Protein AF-A0A5R9CL37-F1 (afdb_monomer)

Organism: NCBI:txid390842

Nearest PDB structures (foldseek):
  1osd-assembly2_B  TM=7.843E-01  e=6.881E-03  Cupriavidus metallidurans
  1s6u-assembly1_A  TM=7.119E-01  e=1.929E-03  Homo sapiens
  1jk9-assembly1_B  TM=7.298E-01  e=2.186E-02  Saccharomyces cerevisiae
  2efo-assembly1_A  TM=6.723E-01  e=2.600E-02  Sulfurisphaera tokodaii str. 7
  2pmh-assembly1_A  TM=6.605E-01  e=4.635E-02  Sulfurisphaera tokodaii str. 7

Sequence (83 aa):
MAKKLVLRQTLILGGICCENAVKTIFFELHSIDGVEETHFDLASHSVLIYMQIKALSVIESKYQADNGCKLIPETTFKRGYNE

InterPro domains:
  IPR036163 Heavy metal-associated domain superfamily [SSF55008] (7-61)

Radius of gyration: 12.76 Å; Cα contacts (8 Å, |Δi|>4): 141; chains: 1; bounding box: 40×22×27 Å

Solvent-accessible surface area (backbone atoms only — not comparable to full-atom values): 4806 Å² total; per-residue (Å²): 134,86,79,63,64,32,42,34,42,37,28,34,50,40,64,86,71,47,74,68,51,52,53,50,53,51,53,56,51,69,68,39,73,46,48,77,46,75,46,79,38,77,89,78,31,29,34,41,37,35,23,28,75,78,26,49,63,55,51,54,66,59,40,72,52,88,72,70,49,38,43,48,77,48,88,53,84,46,84,45,73,79,127

Foldseek 3Di:
DDWQWKWKKKWAFPAPCDPVNVVVVVVVQVPQPFWDDWDQDPVRRMIITIGHPRRVVVCVVVQVDDDRTHTHIPDDTDGDTDD

Structure (mmCIF, N/CA/C/O backbone):
data_AF-A0A5R9CL37-F1
#
_entry.id   AF-A0A5R9CL37-F1
#
loop_
_atom_site.group_PDB
_atom_site.id
_atom_site.type_symbol
_atom_site.label_atom_id
_atom_site.label_alt_id
_atom_site.label_comp_id
_atom_site.label_asym_id
_atom_site.label_entity_id
_atom_site.label_seq_id
_atom_site.pdbx_PDB_ins_code
_atom_site.Cartn_x
_atom_site.Cartn_y
_atom_site.Cartn_z
_atom_site.occupancy
_atom_site.B_iso_or_equiv
_atom_site.auth_seq_id
_atom_site.auth_comp_id
_atom_site.auth_asym_id
_atom_site.auth_atom_id
_atom_site.pdbx_PDB_model_num
ATOM 1 N N . MET A 1 1 ? -26.513 3.201 13.215 1.00 38.28 1 MET A N 1
ATOM 2 C CA . MET A 1 1 ? -25.591 2.833 12.119 1.00 38.28 1 MET A CA 1
ATOM 3 C C . MET A 1 1 ? -24.197 3.302 12.507 1.00 38.28 1 MET A C 1
ATOM 5 O O . MET A 1 1 ? -24.048 4.471 12.844 1.00 38.28 1 MET A O 1
ATOM 9 N N . ALA A 1 2 ? -23.216 2.401 12.586 1.00 54.06 2 ALA A N 1
ATOM 10 C CA . ALA A 1 2 ? -21.849 2.770 12.951 1.00 54.06 2 ALA A CA 1
ATOM 11 C C . ALA A 1 2 ? -21.165 3.427 11.744 1.00 54.06 2 ALA A C 1
ATOM 13 O O . ALA A 1 2 ? -21.100 2.828 10.675 1.00 54.06 2 ALA A O 1
ATOM 14 N N . LYS A 1 3 ? -20.680 4.661 11.906 1.00 55.41 3 LYS A N 1
ATOM 15 C CA . LYS A 1 3 ? -19.903 5.347 10.868 1.00 55.41 3 LYS A CA 1
ATOM 16 C C . LYS A 1 3 ? -18.548 4.652 10.742 1.00 55.41 3 LYS A C 1
ATOM 18 O O . LYS A 1 3 ? -17.784 4.630 11.707 1.00 55.41 3 LYS A O 1
ATOM 23 N N . LYS A 1 4 ? -18.260 4.071 9.576 1.00 62.41 4 LYS A N 1
ATOM 24 C CA . LYS A 1 4 ? -16.963 3.445 9.298 1.00 62.41 4 LYS A CA 1
ATOM 25 C C . LYS A 1 4 ? -15.937 4.552 9.081 1.00 62.41 4 LYS A C 1
ATOM 27 O O . LYS A 1 4 ? -16.082 5.366 8.176 1.00 62.41 4 LYS A O 1
ATOM 32 N N . LEU A 1 5 ? -14.934 4.611 9.951 1.00 67.00 5 LEU A N 1
ATOM 33 C CA . LEU A 1 5 ? -13.863 5.588 9.831 1.00 67.00 5 LEU A CA 1
ATOM 34 C C . LEU A 1 5 ? -12.877 5.126 8.758 1.00 67.00 5 LEU A C 1
ATOM 36 O O . LEU A 1 5 ? -12.224 4.097 8.938 1.00 67.00 5 LEU A O 1
ATOM 40 N N . VAL A 1 6 ? -12.760 5.896 7.678 1.00 75.88 6 VAL A N 1
ATOM 41 C CA . VAL A 1 6 ? -11.784 5.639 6.616 1.00 75.88 6 VAL A CA 1
ATOM 42 C C . VAL A 1 6 ? -10.698 6.710 6.666 1.00 75.88 6 VAL A C 1
ATOM 44 O O . VAL A 1 6 ? -10.973 7.913 6.715 1.00 75.88 6 VAL A O 1
ATOM 47 N N . LEU A 1 7 ? -9.457 6.244 6.708 1.00 81.31 7 LEU A N 1
ATOM 48 C CA . LEU A 1 7 ? -8.235 7.016 6.594 1.00 81.31 7 LEU A CA 1
ATOM 49 C C . LEU A 1 7 ? -7.814 7.090 5.135 1.00 81.31 7 LEU A C 1
ATOM 51 O O . LEU A 1 7 ? -7.930 6.113 4.398 1.00 81.31 7 LEU A O 1
ATOM 55 N N . ARG A 1 8 ? -7.274 8.245 4.760 1.00 83.31 8 ARG A N 1
ATOM 56 C CA . ARG A 1 8 ? -6.654 8.492 3.463 1.00 83.31 8 ARG A CA 1
ATOM 57 C C . ARG A 1 8 ? -5.159 8.708 3.676 1.00 83.31 8 ARG A C 1
ATOM 59 O O . ARG A 1 8 ? -4.797 9.568 4.476 1.00 83.31 8 ARG A O 1
ATOM 66 N N . GLN A 1 9 ? -4.319 7.965 2.963 1.00 81.88 9 GLN A N 1
ATOM 67 C CA . GLN A 1 9 ? -2.860 8.096 3.008 1.00 81.88 9 GLN A CA 1
ATOM 68 C C . GLN A 1 9 ? -2.302 8.114 1.589 1.00 81.88 9 GLN A C 1
ATOM 70 O O . GLN A 1 9 ? -2.632 7.241 0.791 1.00 81.88 9 GLN A O 1
ATOM 75 N N . THR A 1 10 ? -1.444 9.085 1.285 1.00 81.69 10 THR A N 1
ATOM 76 C CA . THR A 1 10 ? -0.666 9.085 0.044 1.00 81.69 10 THR A CA 1
ATOM 77 C C . THR A 1 10 ? 0.705 8.484 0.333 1.00 81.69 10 THR A C 1
ATOM 79 O O . THR A 1 10 ? 1.330 8.826 1.338 1.00 81.69 10 THR A O 1
ATOM 82 N N . LEU A 1 11 ? 1.175 7.596 -0.532 1.00 78.38 11 LEU A N 1
ATOM 83 C CA . LEU A 1 11 ? 2.527 7.061 -0.520 1.00 78.38 11 LEU A CA 1
ATOM 84 C C . LEU A 1 11 ? 3.219 7.429 -1.840 1.00 78.38 11 LEU A C 1
ATOM 86 O O . LEU A 1 11 ? 2.664 7.190 -2.908 1.00 78.38 11 LEU A O 1
ATOM 90 N N . ILE A 1 12 ? 4.420 7.998 -1.795 1.00 78.31 12 ILE A N 1
ATOM 91 C CA . ILE A 1 12 ? 5.202 8.319 -3.003 1.00 78.31 12 ILE A CA 1
ATOM 92 C C . ILE A 1 12 ? 5.999 7.098 -3.434 1.00 78.31 12 ILE A C 1
ATOM 94 O O . ILE A 1 12 ? 6.802 6.648 -2.633 1.00 78.31 12 ILE A O 1
ATOM 98 N N . LEU A 1 13 ? 5.837 6.632 -4.673 1.00 75.12 13 LEU A N 1
ATOM 99 C CA . LEU A 1 13 ? 6.626 5.590 -5.337 1.00 75.12 13 LEU A CA 1
ATOM 100 C C . LEU A 1 13 ? 7.996 6.153 -5.772 1.00 75.12 13 LEU A C 1
ATOM 102 O O . LEU A 1 13 ? 8.157 6.648 -6.883 1.00 75.12 13 LEU A O 1
ATOM 106 N N . GLY A 1 14 ? 9.005 6.115 -4.908 1.00 64.81 14 GLY A N 1
ATOM 107 C CA . GLY A 1 14 ? 10.357 6.575 -5.249 1.00 64.81 14 GLY A CA 1
ATOM 108 C C . GLY A 1 14 ? 11.183 5.498 -5.957 1.00 64.81 14 GLY A C 1
ATOM 109 O O . GLY A 1 14 ? 11.282 4.405 -5.425 1.00 64.81 14 GLY A O 1
ATOM 110 N N . GLY A 1 15 ? 11.839 5.803 -7.083 1.00 64.44 15 GLY A N 1
ATOM 111 C CA . GLY A 1 15 ? 12.700 4.865 -7.831 1.00 64.44 15 GLY A CA 1
ATOM 112 C C . GLY A 1 15 ? 12.152 4.503 -9.219 1.00 64.44 15 GLY A C 1
ATOM 113 O O . GLY A 1 15 ? 11.180 5.093 -9.681 1.00 64.44 15 GLY A O 1
ATOM 114 N N . ILE A 1 16 ? 12.778 3.539 -9.910 1.00 59.28 16 ILE A N 1
ATOM 115 C CA . ILE A 1 16 ? 12.279 3.019 -11.200 1.00 59.28 16 ILE A CA 1
ATOM 116 C C . ILE A 1 16 ? 11.244 1.925 -10.907 1.00 59.28 16 ILE A C 1
ATOM 118 O O . ILE A 1 16 ? 11.583 0.746 -10.809 1.00 59.28 16 ILE A O 1
ATOM 122 N N . CYS A 1 17 ? 9.975 2.303 -10.755 1.00 66.25 17 CYS A N 1
ATOM 123 C CA . CYS A 1 17 ? 8.893 1.341 -10.543 1.00 66.25 17 CYS A CA 1
ATOM 124 C C . CYS A 1 17 ? 8.372 0.828 -11.896 1.00 66.25 17 CYS A C 1
ATOM 126 O O . CYS A 1 17 ? 7.539 1.452 -12.549 1.00 66.25 17 CYS A O 1
ATOM 128 N N . CYS A 1 18 ? 8.893 -0.318 -12.344 1.00 74.25 18 CYS A N 1
ATOM 129 C CA . CYS A 1 18 ? 8.401 -1.008 -13.537 1.00 74.25 18 CYS A CA 1
ATOM 130 C C . CYS A 1 18 ? 6.980 -1.570 -13.323 1.00 74.25 18 CYS A C 1
ATOM 132 O O . CYS A 1 18 ? 6.527 -1.716 -12.187 1.00 74.25 18 CYS A O 1
ATOM 134 N N . GLU A 1 19 ? 6.282 -1.946 -14.402 1.00 76.50 19 GLU A N 1
ATOM 135 C CA . GLU A 1 19 ? 4.909 -2.490 -14.329 1.00 76.50 19 GLU A CA 1
ATOM 136 C C . GLU A 1 19 ? 4.782 -3.642 -13.313 1.00 76.50 19 GLU A C 1
ATOM 138 O O . GLU A 1 19 ? 3.804 -3.738 -12.571 1.00 76.50 19 GLU A O 1
ATOM 143 N N . ASN A 1 20 ? 5.807 -4.494 -13.232 1.00 80.06 20 ASN A N 1
ATOM 144 C CA . ASN A 1 20 ? 5.824 -5.619 -12.306 1.00 80.06 20 ASN A CA 1
ATOM 145 C C . ASN A 1 20 ? 5.950 -5.183 -10.833 1.00 80.06 20 ASN A C 1
ATOM 147 O O . ASN A 1 20 ? 5.336 -5.793 -9.956 1.00 80.06 20 ASN A O 1
ATOM 151 N N . ALA A 1 21 ? 6.698 -4.110 -10.557 1.00 77.62 21 ALA A N 1
ATOM 152 C CA . ALA A 1 21 ? 6.799 -3.531 -9.218 1.00 77.62 21 ALA A CA 1
ATOM 153 C C . ALA A 1 21 ? 5.452 -2.940 -8.779 1.00 77.62 21 ALA A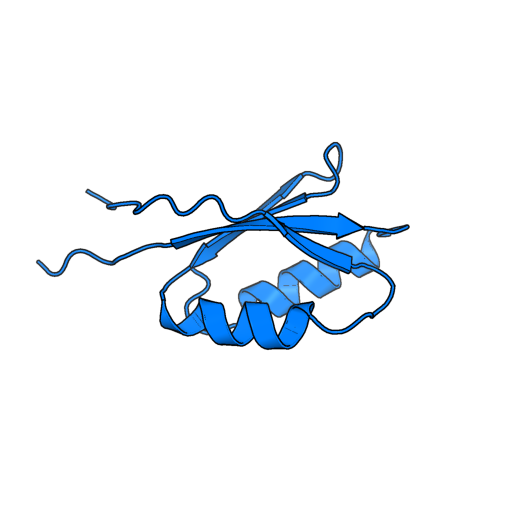 C 1
ATOM 155 O O . ALA A 1 21 ? 4.985 -3.216 -7.677 1.00 77.62 21 ALA A O 1
ATOM 156 N N . VAL A 1 22 ? 4.779 -2.214 -9.677 1.00 79.62 22 VAL A N 1
ATOM 157 C CA . VAL A 1 22 ? 3.448 -1.638 -9.425 1.00 79.62 22 VAL A CA 1
ATOM 158 C C . VAL A 1 22 ? 2.420 -2.732 -9.123 1.00 79.62 22 VAL A C 1
ATOM 160 O O . VAL A 1 22 ? 1.714 -2.645 -8.120 1.00 79.62 22 VAL A O 1
ATOM 163 N N . LYS A 1 23 ? 2.370 -3.797 -9.938 1.00 83.81 23 LYS A N 1
ATOM 164 C CA . LYS A 1 23 ? 1.482 -4.951 -9.703 1.00 83.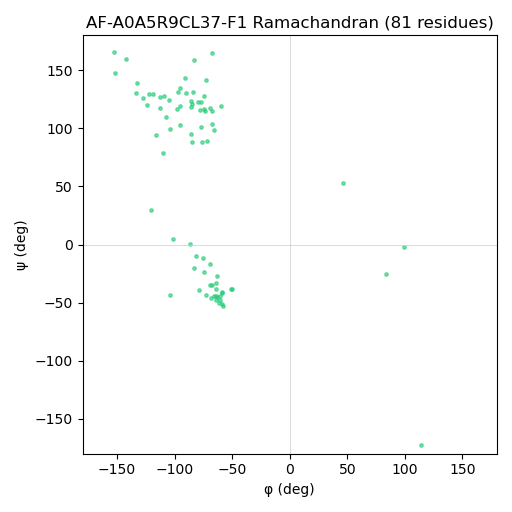81 23 LYS A CA 1
ATOM 165 C C . LYS A 1 23 ? 1.753 -5.623 -8.359 1.00 83.81 23 LYS A C 1
ATOM 167 O O . LYS A 1 23 ? 0.811 -5.968 -7.654 1.00 83.81 23 LYS A O 1
ATOM 172 N N . THR A 1 24 ? 3.024 -5.788 -7.998 1.00 84.19 24 THR A N 1
ATOM 173 C CA . THR A 1 24 ? 3.406 -6.385 -6.712 1.00 84.19 24 THR A CA 1
ATOM 174 C C . THR A 1 24 ? 2.886 -5.538 -5.552 1.00 84.19 24 THR A C 1
ATOM 176 O O . THR A 1 24 ? 2.163 -6.056 -4.706 1.00 84.19 24 THR A O 1
ATOM 179 N N . ILE A 1 25 ? 3.140 -4.225 -5.574 1.00 83.44 25 ILE A N 1
ATOM 180 C CA . ILE A 1 25 ? 2.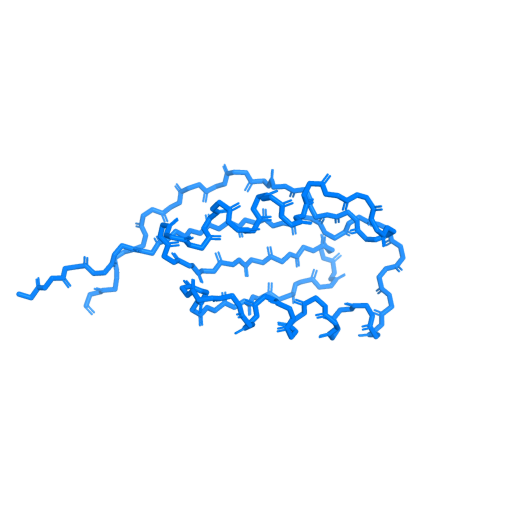657 -3.290 -4.546 1.00 83.44 25 ILE A CA 1
ATOM 181 C C . ILE A 1 25 ? 1.124 -3.308 -4.464 1.00 83.44 25 ILE A C 1
ATOM 183 O O . ILE A 1 25 ? 0.572 -3.325 -3.367 1.00 83.44 25 ILE A O 1
ATOM 187 N N . PHE A 1 26 ? 0.426 -3.358 -5.603 1.00 86.69 26 PHE A N 1
ATOM 188 C CA . PHE A 1 26 ? -1.035 -3.464 -5.645 1.00 86.69 26 PHE A CA 1
ATOM 189 C C . PHE A 1 26 ? -1.546 -4.706 -4.903 1.00 86.69 26 PHE A C 1
ATOM 191 O O . PHE A 1 26 ? -2.381 -4.585 -4.005 1.00 86.69 26 PHE A O 1
ATOM 198 N N . PHE A 1 27 ? -1.025 -5.893 -5.231 1.00 88.00 27 PHE A N 1
ATOM 199 C CA . PHE A 1 27 ? -1.441 -7.130 -4.564 1.00 88.00 27 PHE A CA 1
ATOM 200 C C . PHE A 1 27 ? -1.087 -7.133 -3.078 1.00 88.00 27 PHE A C 1
ATOM 202 O O . PHE A 1 27 ? -1.879 -7.592 -2.257 1.00 88.00 27 PHE A O 1
ATOM 209 N N . GLU A 1 28 ? 0.076 -6.595 -2.719 1.00 87.69 28 GLU A N 1
ATOM 210 C CA . GLU A 1 28 ? 0.487 -6.493 -1.325 1.00 87.69 28 GLU A CA 1
ATOM 211 C C . GLU A 1 28 ? -0.436 -5.588 -0.511 1.00 87.69 28 GLU A C 1
ATOM 213 O O . GLU A 1 28 ? -0.830 -5.982 0.584 1.00 87.69 28 GLU A O 1
ATOM 218 N N . LEU A 1 29 ? -0.810 -4.417 -1.038 1.00 87.88 29 LEU A N 1
ATOM 219 C CA . LEU A 1 29 ? -1.734 -3.499 -0.372 1.00 87.88 29 LEU A CA 1
ATOM 220 C C . LEU A 1 29 ? -3.127 -4.114 -0.221 1.00 87.88 29 LEU A C 1
ATOM 222 O O . LEU A 1 29 ? -3.702 -4.058 0.862 1.00 87.88 29 LEU A O 1
ATOM 226 N N . HIS A 1 30 ? -3.645 -4.757 -1.269 1.00 90.06 30 HIS A N 1
ATOM 227 C CA . HIS A 1 30 ? -4.952 -5.421 -1.227 1.00 90.06 30 HIS A CA 1
ATOM 228 C C . HIS A 1 30 ? -4.980 -6.677 -0.343 1.00 90.06 30 HIS A C 1
ATOM 230 O O . HIS A 1 30 ? -6.057 -7.125 0.046 1.00 90.06 30 HIS A O 1
ATOM 236 N N . SER A 1 31 ? -3.819 -7.233 0.012 1.00 91.88 31 SER A N 1
ATOM 237 C CA . SER A 1 31 ? -3.716 -8.328 0.979 1.00 91.88 31 SER A CA 1
ATOM 238 C C . SER A 1 31 ? -3.765 -7.855 2.440 1.00 91.88 31 SER A C 1
ATOM 240 O O . SER A 1 31 ? -3.830 -8.698 3.339 1.00 91.88 31 SER A O 1
ATOM 242 N N . ILE A 1 32 ? -3.697 -6.546 2.711 1.00 90.31 32 ILE A N 1
ATOM 243 C CA . ILE A 1 32 ? -3.711 -6.000 4.073 1.00 90.31 32 ILE A CA 1
ATOM 244 C C . ILE A 1 32 ? -5.157 -5.846 4.551 1.00 90.31 32 ILE A C 1
ATOM 246 O O . ILE A 1 32 ? -5.950 -5.095 3.982 1.00 90.31 32 ILE A O 1
ATOM 250 N N . ASP A 1 33 ? -5.489 -6.520 5.653 1.00 91.00 33 ASP A N 1
ATOM 251 C CA . ASP A 1 33 ? -6.808 -6.420 6.276 1.00 91.00 33 ASP A CA 1
ATOM 252 C C . ASP A 1 33 ? -7.119 -4.976 6.707 1.00 91.00 33 ASP A C 1
ATOM 254 O O . ASP A 1 33 ? -6.448 -4.384 7.555 1.00 91.00 33 ASP A O 1
ATOM 258 N N . GLY A 1 34 ? -8.187 -4.416 6.139 1.00 89.25 34 GLY A N 1
ATOM 259 C CA . GLY A 1 34 ? -8.611 -3.039 6.371 1.00 89.25 34 GLY A CA 1
ATOM 260 C C . GLY A 1 34 ? -8.189 -2.046 5.294 1.00 89.25 34 GLY A C 1
ATOM 261 O O . GLY A 1 34 ? -8.592 -0.893 5.411 1.00 89.25 34 GLY A O 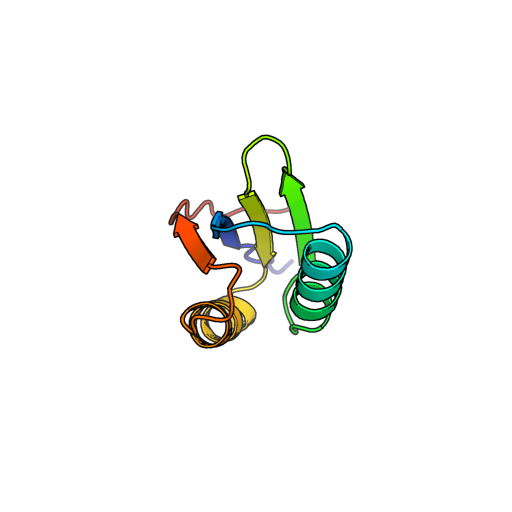1
ATOM 262 N N 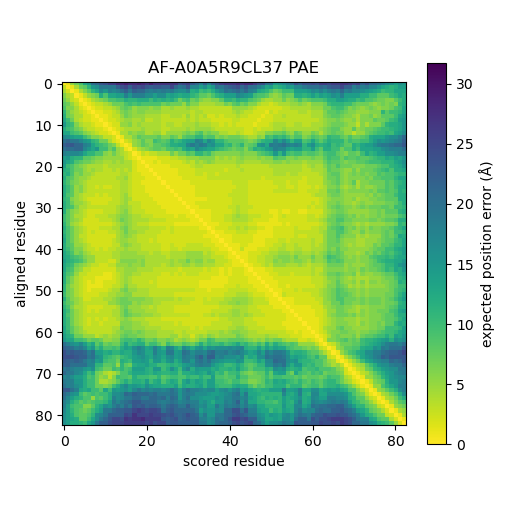. VAL A 1 35 ? -7.442 -2.443 4.260 1.00 90.31 35 VAL A N 1
ATOM 263 C CA . VAL A 1 35 ? -7.350 -1.655 3.020 1.00 90.31 35 VAL A CA 1
ATOM 264 C C . VAL A 1 35 ? -8.646 -1.829 2.236 1.00 90.31 35 VAL A C 1
ATOM 266 O O . VAL A 1 35 ? -9.104 -2.946 2.014 1.00 90.31 35 VAL A O 1
ATOM 269 N N . GLU A 1 36 ? -9.260 -0.715 1.854 1.00 89.69 36 GLU A N 1
ATOM 270 C CA . GLU A 1 36 ? -10.544 -0.698 1.148 1.00 89.69 36 GLU A CA 1
ATOM 271 C C . GLU A 1 36 ? -10.337 -0.399 -0.337 1.00 89.69 36 GLU A C 1
ATOM 273 O O . GLU A 1 36 ? -10.931 -1.052 -1.189 1.00 89.69 36 GLU A O 1
ATOM 278 N N . GLU A 1 37 ? -9.477 0.573 -0.650 1.00 89.25 37 GLU A N 1
ATOM 279 C CA . GLU A 1 37 ? -9.253 1.030 -2.019 1.00 89.25 37 GLU A CA 1
ATOM 280 C C . GLU A 1 37 ? -7.836 1.583 -2.191 1.00 89.25 37 GLU A C 1
ATOM 282 O O . GLU A 1 37 ? -7.268 2.180 -1.270 1.00 89.25 37 GLU A O 1
ATOM 287 N N . THR A 1 38 ? -7.273 1.405 -3.387 1.00 89.25 38 THR A N 1
ATOM 288 C CA . THR A 1 38 ? -5.991 1.993 -3.780 1.00 89.25 38 THR A CA 1
ATOM 289 C C . THR A 1 38 ? -6.091 2.635 -5.164 1.00 89.25 38 THR A C 1
ATOM 291 O O . THR A 1 38 ? -6.707 2.074 -6.067 1.00 89.25 38 THR A O 1
ATOM 294 N N . HIS A 1 39 ? -5.474 3.805 -5.343 1.00 89.06 39 HIS A N 1
ATOM 295 C CA . HIS A 1 39 ? -5.355 4.484 -6.637 1.00 89.06 39 HIS A CA 1
ATOM 296 C C . HIS A 1 39 ? -3.892 4.750 -6.943 1.00 89.06 39 HIS A C 1
ATOM 298 O O . HIS A 1 39 ? -3.221 5.459 -6.197 1.00 89.06 39 HIS A O 1
ATOM 304 N N . PHE A 1 40 ? -3.407 4.193 -8.046 1.00 85.81 40 PHE A N 1
ATOM 305 C CA . PHE A 1 40 ? -2.034 4.371 -8.501 1.00 85.81 40 PHE A CA 1
ATOM 306 C C . PHE A 1 40 ? -1.983 5.500 -9.530 1.00 85.81 40 PHE A C 1
ATOM 308 O O . PHE A 1 40 ? -2.582 5.396 -10.599 1.00 85.81 40 PHE A O 1
ATOM 315 N N . ASP A 1 41 ? -1.235 6.553 -9.222 1.00 85.44 41 ASP A N 1
ATOM 316 C CA . ASP A 1 41 ? -0.876 7.605 -10.163 1.00 85.44 41 ASP A CA 1
ATOM 317 C C . ASP A 1 41 ? 0.585 7.418 -10.582 1.00 85.44 41 ASP A C 1
ATOM 319 O O . ASP A 1 41 ? 1.521 7.791 -9.873 1.00 85.44 41 ASP A O 1
ATOM 323 N N . LEU A 1 42 ? 0.775 6.815 -11.755 1.00 79.56 42 LEU A N 1
ATOM 324 C CA . LEU A 1 42 ? 2.102 6.576 -12.321 1.00 79.56 42 LEU A CA 1
ATOM 325 C C . LEU A 1 42 ? 2.750 7.852 -12.871 1.00 79.56 42 LEU A C 1
ATOM 327 O O . LEU A 1 42 ? 3.973 7.909 -12.948 1.00 79.56 42 LEU A O 1
ATOM 331 N N . ALA A 1 43 ? 1.967 8.874 -13.231 1.00 82.75 43 ALA A N 1
ATOM 332 C CA . ALA A 1 43 ? 2.509 10.148 -13.699 1.00 82.75 43 ALA A CA 1
ATOM 333 C C . ALA A 1 43 ? 3.128 10.928 -12.529 1.00 82.75 43 ALA A C 1
ATOM 335 O O . ALA A 1 43 ? 4.246 11.434 -12.629 1.00 82.75 43 ALA A O 1
ATOM 336 N N . SER A 1 44 ? 2.425 10.952 -11.396 1.00 79.00 44 SER A N 1
ATOM 337 C CA . SER A 1 44 ? 2.876 11.591 -10.156 1.00 79.00 44 SER A CA 1
ATOM 338 C C . SER A 1 44 ? 3.741 10.678 -9.282 1.00 79.00 44 SER A C 1
ATOM 340 O O . SER A 1 44 ? 4.159 11.095 -8.205 1.00 79.00 44 SER A O 1
ATOM 342 N N . HIS A 1 45 ? 3.996 9.440 -9.719 1.00 81.38 45 HIS A N 1
ATOM 343 C CA . HIS A 1 45 ? 4.685 8.405 -8.946 1.00 81.38 45 HIS A CA 1
ATOM 344 C C . HIS A 1 45 ? 4.147 8.303 -7.513 1.00 81.38 45 HIS A C 1
ATOM 346 O O . HIS A 1 45 ? 4.891 8.393 -6.539 1.00 81.38 45 HIS A O 1
ATOM 352 N N . SER A 1 46 ? 2.834 8.153 -7.362 1.00 82.06 46 SER A N 1
ATOM 353 C CA . SER A 1 46 ? 2.203 8.077 -6.047 1.00 82.06 46 SER A CA 1
ATOM 354 C C . SER A 1 46 ? 1.061 7.072 -6.011 1.00 82.06 46 SER A C 1
ATOM 356 O O . SER A 1 46 ? 0.505 6.669 -7.029 1.00 82.06 46 SER A O 1
ATOM 358 N N . VAL A 1 47 ? 0.732 6.649 -4.802 1.00 85.62 47 VAL A N 1
ATOM 359 C CA . VAL A 1 47 ? -0.358 5.742 -4.483 1.00 85.62 47 VAL A CA 1
ATOM 360 C C . VAL A 1 47 ? -1.213 6.386 -3.419 1.00 85.62 47 VAL A C 1
ATOM 362 O O . VAL A 1 47 ? -0.722 6.761 -2.357 1.00 85.62 47 VAL A O 1
ATOM 365 N N . LEU A 1 48 ? -2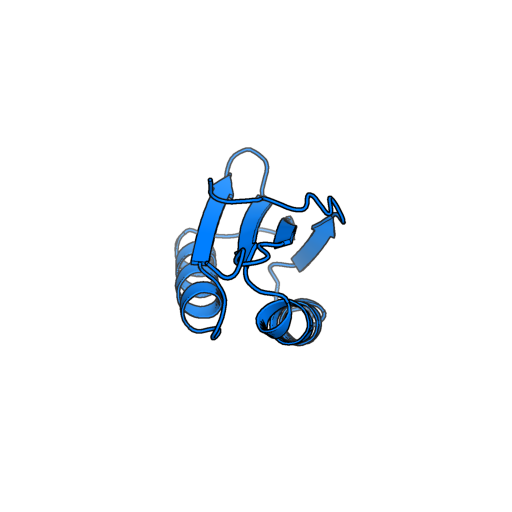.505 6.487 -3.689 1.00 87.31 48 LEU A N 1
ATOM 366 C CA . LEU A 1 48 ? -3.492 6.880 -2.707 1.00 87.31 48 LEU A CA 1
ATOM 367 C C . LEU A 1 48 ? -4.153 5.640 -2.115 1.00 87.31 48 LEU A C 1
ATOM 369 O O . LEU A 1 48 ? -4.607 4.778 -2.858 1.00 87.31 48 LEU A O 1
ATOM 373 N N . ILE A 1 49 ? -4.244 5.569 -0.792 1.00 87.50 49 ILE A N 1
ATOM 374 C CA . ILE A 1 49 ? -4.816 4.433 -0.067 1.00 87.50 49 ILE A CA 1
ATOM 375 C C . ILE A 1 49 ? -5.970 4.921 0.796 1.00 87.50 49 ILE A C 1
ATOM 377 O O . ILE A 1 49 ? -5.806 5.848 1.595 1.00 87.50 49 ILE A O 1
ATOM 381 N N . TYR A 1 50 ? -7.111 4.250 0.670 1.00 87.38 50 TYR A N 1
ATOM 382 C CA . TYR A 1 50 ? -8.239 4.344 1.585 1.00 87.38 50 TYR A CA 1
ATOM 383 C C . TYR A 1 50 ? -8.276 3.095 2.457 1.00 87.38 50 TYR A C 1
ATOM 385 O O . TYR A 1 50 ? -8.302 1.970 1.958 1.00 87.38 50 TYR A O 1
ATOM 393 N N . MET A 1 51 ? -8.257 3.284 3.772 1.00 88.00 51 MET A N 1
ATOM 394 C CA . MET A 1 51 ? -8.105 2.177 4.713 1.00 88.00 51 MET A CA 1
ATOM 395 C C . MET A 1 51 ? -8.749 2.445 6.071 1.00 88.00 51 MET A C 1
ATOM 397 O O . MET A 1 51 ? -9.050 3.574 6.435 1.00 88.00 51 MET A O 1
ATOM 401 N N . GLN A 1 52 ? -8.919 1.404 6.868 1.00 87.69 52 GLN A N 1
ATOM 402 C CA . GLN A 1 52 ? -9.313 1.480 8.270 1.00 87.69 52 GLN A CA 1
ATOM 403 C C . GLN A 1 52 ? -8.087 1.742 9.159 1.00 87.69 52 GLN A C 1
ATOM 405 O O . GLN A 1 52 ? -6.963 1.404 8.793 1.00 87.69 52 GLN A O 1
ATOM 410 N N . ILE A 1 53 ? -8.300 2.261 10.377 1.00 84.19 53 ILE A N 1
ATOM 411 C CA . ILE A 1 53 ? -7.217 2.531 11.350 1.00 84.19 53 ILE A CA 1
ATOM 412 C C . ILE A 1 53 ? -6.289 1.323 11.559 1.00 84.19 53 ILE A C 1
ATOM 414 O O . ILE A 1 53 ? -5.082 1.499 11.678 1.00 84.19 53 ILE A O 1
ATOM 418 N N . LYS A 1 54 ? -6.833 0.100 11.578 1.00 84.81 54 LYS A N 1
ATOM 419 C CA . LYS A 1 54 ? -6.059 -1.131 11.809 1.00 84.81 54 LYS A CA 1
ATOM 420 C C . LYS A 1 54 ? -4.996 -1.418 10.739 1.00 84.81 54 LYS A C 1
ATOM 422 O O . LYS A 1 54 ? -4.001 -2.059 11.049 1.00 84.81 54 LYS A O 1
ATOM 427 N N . ALA A 1 55 ? -5.196 -0.943 9.508 1.00 87.88 55 ALA A N 1
ATOM 428 C CA . ALA A 1 55 ? -4.271 -1.168 8.399 1.00 87.88 55 ALA A CA 1
ATOM 429 C C . ALA A 1 55 ? -3.102 -0.171 8.398 1.00 87.88 55 ALA A C 1
ATOM 431 O O . ALA A 1 55 ? -2.060 -0.456 7.809 1.00 87.88 55 ALA A O 1
ATOM 432 N N . LEU A 1 56 ? -3.252 0.972 9.080 1.00 84.12 56 LEU A N 1
ATOM 433 C CA . LEU A 1 56 ? -2.253 2.040 9.095 1.00 84.12 56 LEU A CA 1
ATOM 434 C C . LEU A 1 56 ? -0.904 1.542 9.620 1.00 84.12 56 LEU A C 1
ATOM 436 O O . LEU A 1 56 ? 0.101 1.689 8.934 1.00 84.12 56 LEU A O 1
ATOM 440 N N . SER A 1 57 ? -0.888 0.888 10.783 1.00 82.94 57 SER A N 1
ATOM 441 C CA . SER A 1 57 ? 0.356 0.400 11.393 1.00 82.94 57 SER A CA 1
ATOM 442 C C . SER A 1 57 ? 1.047 -0.677 10.554 1.00 82.94 57 SER A C 1
ATOM 444 O O . SER A 1 57 ? 2.274 -0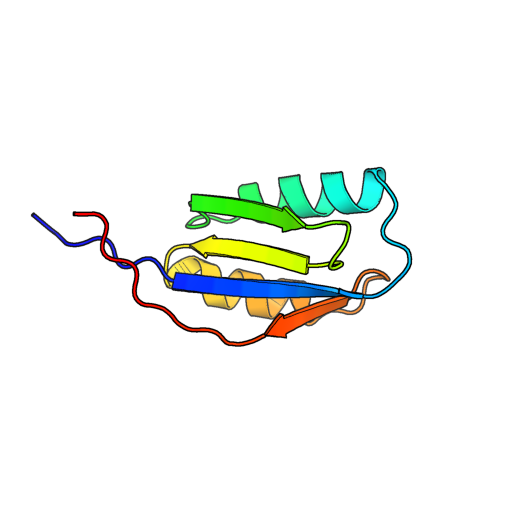.736 10.520 1.00 82.94 57 SER A O 1
ATOM 446 N N . VAL A 1 58 ? 0.277 -1.511 9.845 1.00 86.69 58 VAL A N 1
ATOM 447 C CA . VAL A 1 58 ? 0.814 -2.536 8.936 1.00 86.69 58 VAL A CA 1
ATOM 448 C C . VAL A 1 58 ? 1.482 -1.879 7.730 1.00 86.69 58 VAL A C 1
ATOM 450 O O . VAL A 1 58 ? 2.599 -2.248 7.374 1.00 86.69 58 VAL A O 1
ATOM 453 N N . ILE A 1 59 ? 0.825 -0.883 7.128 1.00 82.44 59 ILE A N 1
ATOM 454 C CA . ILE A 1 59 ? 1.359 -0.125 5.991 1.00 82.44 59 ILE A CA 1
ATOM 455 C C . ILE A 1 59 ? 2.611 0.650 6.411 1.00 82.44 59 ILE A C 1
ATOM 457 O O . ILE A 1 59 ? 3.638 0.544 5.745 1.00 82.44 59 ILE A O 1
ATOM 461 N N . GLU A 1 60 ? 2.573 1.361 7.539 1.00 79.12 60 GLU A N 1
ATOM 462 C CA . GLU A 1 60 ? 3.733 2.090 8.062 1.00 79.12 60 GLU A CA 1
ATOM 463 C C . GLU A 1 60 ? 4.905 1.147 8.362 1.00 79.12 60 GLU A C 1
ATOM 465 O O . GLU A 1 60 ? 6.027 1.420 7.948 1.00 79.12 60 GLU A O 1
ATOM 470 N N . SER A 1 61 ? 4.661 -0.003 9.000 1.00 78.94 61 SER A N 1
ATOM 471 C CA . SER A 1 61 ? 5.722 -0.972 9.299 1.00 78.94 61 SER A CA 1
ATOM 472 C C . SER A 1 61 ? 6.300 -1.638 8.048 1.00 78.94 61 SER A C 1
ATOM 474 O O . SER A 1 61 ? 7.486 -1.964 8.034 1.00 78.94 61 SER A O 1
ATOM 476 N N . LYS A 1 62 ? 5.480 -1.889 7.020 1.00 78.38 62 LYS A N 1
ATOM 477 C CA . LYS A 1 62 ? 5.898 -2.599 5.803 1.00 78.38 62 LYS A CA 1
ATOM 478 C C . LYS A 1 62 ? 6.672 -1.697 4.845 1.00 78.38 62 LYS A C 1
ATOM 480 O O . LYS A 1 62 ? 7.651 -2.135 4.248 1.00 78.38 62 LYS A O 1
ATOM 485 N N . TYR A 1 63 ? 6.250 -0.443 4.721 1.00 72.62 63 TYR A N 1
ATOM 486 C CA . TYR A 1 63 ? 6.765 0.487 3.717 1.00 72.62 63 TYR A CA 1
ATOM 487 C C . TYR A 1 63 ? 7.788 1.496 4.253 1.00 72.62 63 TYR A C 1
ATOM 489 O O . TYR A 1 63 ? 8.300 2.318 3.497 1.00 72.62 63 TYR A O 1
ATOM 497 N N . GLN A 1 64 ? 8.171 1.375 5.528 1.00 62.12 64 GLN A N 1
ATOM 498 C CA . GLN A 1 64 ? 9.398 1.975 6.062 1.00 62.12 64 GLN A CA 1
ATOM 499 C C . GLN A 1 64 ? 10.679 1.215 5.652 1.00 62.12 64 GLN A C 1
ATOM 501 O O . GLN A 1 64 ? 11.775 1.745 5.833 1.00 62.12 64 GLN A O 1
ATOM 506 N N . ALA A 1 65 ? 10.570 0.005 5.084 1.00 50.94 65 ALA A N 1
ATOM 507 C CA . ALA A 1 65 ? 11.712 -0.794 4.634 1.00 50.94 65 ALA A CA 1
ATOM 508 C C . ALA A 1 65 ? 12.086 -0.503 3.163 1.00 50.94 65 ALA A C 1
ATOM 510 O O . ALA A 1 65 ? 11.240 -0.500 2.270 1.00 50.94 65 ALA A O 1
ATOM 511 N N . ASP A 1 66 ? 13.371 -0.243 2.916 1.00 51.16 66 ASP A N 1
ATOM 512 C CA . ASP A 1 66 ? 13.936 0.152 1.619 1.00 51.16 66 ASP A CA 1
ATOM 513 C C . ASP A 1 66 ? 14.071 -1.059 0.672 1.00 51.16 66 ASP A C 1
ATOM 515 O O . ASP A 1 66 ? 14.995 -1.855 0.813 1.00 51.16 66 ASP A O 1
ATOM 519 N N . ASN A 1 67 ? 13.142 -1.208 -0.283 1.00 51.12 67 ASN A N 1
ATOM 520 C CA . ASN A 1 67 ? 13.116 -2.310 -1.263 1.00 51.12 67 ASN A CA 1
ATOM 521 C C . ASN A 1 67 ? 13.194 -1.822 -2.732 1.00 51.12 67 ASN A C 1
ATOM 523 O O . ASN A 1 67 ? 12.647 -2.452 -3.637 1.00 51.12 67 ASN A O 1
ATOM 527 N N . GLY A 1 68 ? 13.843 -0.684 -3.004 1.00 52.66 68 GLY A N 1
ATOM 528 C CA . GLY A 1 68 ? 14.062 -0.179 -4.374 1.00 52.66 68 GLY A CA 1
ATOM 529 C C . GLY A 1 68 ? 12.908 0.628 -4.997 1.00 52.66 68 GLY A C 1
ATOM 530 O O . GLY A 1 68 ? 13.185 1.502 -5.818 1.00 52.66 68 GLY A O 1
ATOM 531 N N . CYS A 1 69 ? 11.657 0.422 -4.559 1.00 53.31 69 CYS A N 1
ATOM 532 C CA . CYS A 1 69 ? 10.588 1.428 -4.629 1.00 53.31 69 CYS A CA 1
ATOM 533 C C . CYS A 1 69 ? 10.319 1.941 -3.206 1.00 53.31 69 CYS A C 1
ATOM 535 O O . CYS A 1 69 ? 9.810 1.195 -2.368 1.0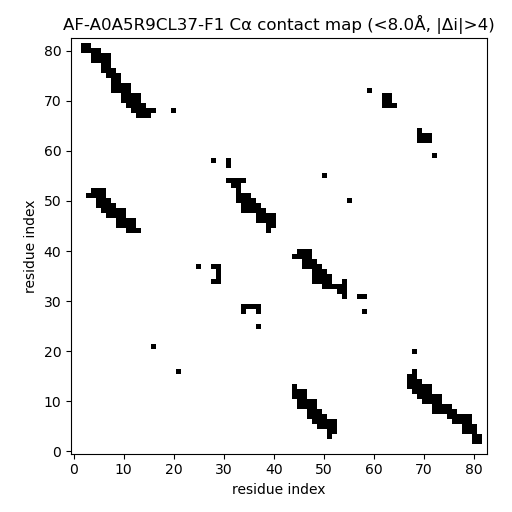0 53.31 69 CYS A O 1
ATOM 537 N N . LYS A 1 70 ? 10.689 3.189 -2.898 1.00 61.50 70 LYS A N 1
ATOM 538 C CA . LYS A 1 70 ? 10.323 3.809 -1.612 1.00 61.50 70 LYS A CA 1
ATOM 539 C C . LYS A 1 70 ? 8.848 4.144 -1.644 1.00 61.50 70 LYS A C 1
ATOM 541 O O . LYS A 1 70 ? 8.373 4.566 -2.683 1.00 61.50 70 LYS A O 1
ATOM 546 N N . LEU A 1 71 ? 8.151 3.968 -0.530 1.00 60.84 71 LEU A N 1
ATOM 547 C CA . LEU A 1 71 ? 6.792 4.456 -0.335 1.00 60.84 71 LEU A CA 1
ATOM 548 C C . LEU A 1 71 ? 6.849 5.479 0.796 1.00 60.84 71 LEU A C 1
ATOM 550 O O . LEU A 1 71 ? 6.862 5.126 1.969 1.00 60.84 71 LEU A O 1
ATOM 554 N N . ILE A 1 72 ? 6.987 6.756 0.433 1.00 64.81 72 ILE A N 1
ATOM 555 C CA . ILE A 1 72 ? 7.126 7.837 1.419 1.00 64.81 72 ILE A CA 1
ATOM 556 C C . ILE A 1 72 ? 5.724 8.281 1.835 1.00 64.81 72 ILE A C 1
ATOM 558 O O . ILE A 1 72 ? 4.978 8.744 0.968 1.00 64.81 72 ILE A O 1
ATOM 562 N N . PRO A 1 73 ? 5.341 8.161 3.116 1.00 63.50 73 PRO A N 1
ATOM 563 C CA . PRO A 1 73 ? 4.046 8.632 3.570 1.00 63.50 73 PRO A CA 1
ATOM 564 C C . PRO A 1 73 ? 3.979 10.160 3.496 1.00 63.50 73 PRO A C 1
ATOM 566 O O . PRO A 1 73 ? 4.680 10.861 4.219 1.00 63.50 73 PRO A O 1
ATOM 569 N N . GLU A 1 74 ? 3.101 10.681 2.640 1.00 61.12 74 GLU A N 1
ATOM 570 C CA . GLU A 1 74 ? 2.671 12.076 2.676 1.00 61.12 74 GLU A CA 1
ATOM 571 C C . GLU A 1 74 ? 1.368 12.148 3.480 1.00 61.12 74 GLU A C 1
ATOM 573 O O . GLU A 1 74 ? 0.292 11.726 3.040 1.00 61.12 74 GLU A O 1
ATOM 578 N N . THR A 1 75 ? 1.475 12.596 4.729 1.00 53.59 75 THR A N 1
ATOM 579 C CA . THR A 1 75 ? 0.385 12.557 5.707 1.00 53.59 75 THR A CA 1
ATOM 580 C C . THR A 1 75 ? -0.700 13.581 5.364 1.00 53.59 75 THR A C 1
ATOM 582 O O . THR A 1 75 ? -0.694 14.708 5.848 1.00 53.59 75 THR A O 1
ATOM 585 N N . THR A 1 76 ? -1.686 13.183 4.557 1.00 53.72 76 THR A N 1
ATOM 586 C CA . THR A 1 76 ? -2.935 13.944 4.389 1.00 53.72 76 THR A CA 1
ATOM 587 C C . THR A 1 76 ? -4.093 13.186 5.026 1.00 53.72 76 THR A C 1
ATOM 589 O O . THR A 1 76 ? -4.895 12.547 4.342 1.00 53.72 76 THR A O 1
ATOM 592 N N . PHE A 1 77 ? -4.204 13.278 6.351 1.00 54.97 77 PHE A N 1
ATOM 593 C CA . PHE A 1 77 ? -5.311 12.687 7.097 1.00 54.97 77 PHE A CA 1
ATOM 594 C C . PHE A 1 77 ? -6.621 13.413 6.758 1.00 54.97 77 PHE A C 1
ATOM 596 O O . PHE A 1 77 ? -6.884 14.517 7.237 1.00 54.97 77 PHE A O 1
ATOM 603 N N . LYS A 1 78 ? -7.474 12.792 5.942 1.00 55.56 78 LYS A N 1
ATOM 604 C CA . LYS A 1 78 ? -8.876 13.201 5.793 1.00 55.56 78 LYS A CA 1
ATOM 605 C C . LYS A 1 78 ? -9.759 12.102 6.366 1.00 55.56 78 LYS A C 1
ATOM 607 O O . LYS A 1 78 ? -9.741 10.982 5.870 1.00 55.56 78 LYS A O 1
A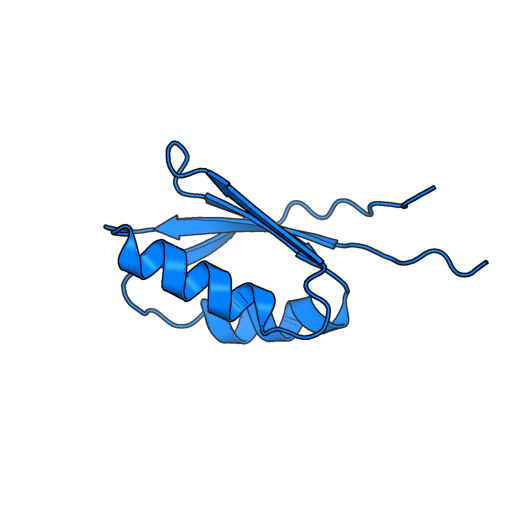TOM 612 N N . ARG A 1 79 ? -10.527 12.431 7.409 1.00 54.56 79 ARG A N 1
ATOM 613 C CA . ARG A 1 79 ? -11.629 11.593 7.902 1.00 54.56 79 ARG A CA 1
ATOM 614 C C . ARG A 1 79 ? -12.704 11.560 6.816 1.00 54.56 79 ARG A C 1
ATOM 616 O O . ARG A 1 79 ? -13.467 12.514 6.690 1.00 54.56 79 ARG A O 1
ATOM 623 N N . GLY A 1 80 ? -12.715 10.499 6.014 1.00 55.34 80 GLY A N 1
ATOM 624 C CA . GLY A 1 80 ? -13.804 10.225 5.085 1.00 55.34 80 GLY A CA 1
ATOM 625 C C . GLY A 1 80 ? -14.962 9.588 5.843 1.00 55.34 80 GLY A C 1
ATOM 626 O O . GLY A 1 80 ? -14.775 8.567 6.507 1.00 55.34 80 GLY A O 1
ATOM 627 N N . TYR A 1 81 ? -16.139 10.206 5.776 1.00 51.19 81 TYR A N 1
ATOM 628 C CA . TYR A 1 81 ? -17.396 9.586 6.177 1.00 51.19 81 TYR A CA 1
ATOM 629 C C . TYR A 1 81 ? -18.051 9.081 4.890 1.00 51.19 81 TYR A C 1
ATOM 631 O O . TYR A 1 81 ? -18.353 9.902 4.031 1.00 51.19 81 TYR A O 1
ATOM 639 N N . ASN A 1 82 ? -18.238 7.768 4.737 1.00 50.53 82 ASN A N 1
ATOM 640 C CA . ASN A 1 82 ? -19.230 7.286 3.774 1.00 50.53 82 ASN A CA 1
ATOM 641 C C . ASN A 1 82 ? -20.602 7.567 4.394 1.00 50.53 82 ASN A C 1
ATOM 643 O O . ASN A 1 82 ? -20.888 7.088 5.498 1.00 50.53 82 ASN A O 1
ATOM 647 N N . GLU A 1 83 ? -21.353 8.448 3.740 1.00 44.75 83 GLU A N 1
ATOM 648 C CA . GLU A 1 83 ? -22.756 8.763 4.022 1.00 44.75 83 GLU A CA 1
ATOM 649 C C . GLU A 1 83 ? -23.686 7.589 3.695 1.00 44.75 83 GLU A C 1
ATOM 651 O O . GLU A 1 83 ? -23.411 6.859 2.716 1.00 44.75 83 GLU A O 1
#

Mean predicted aligned error: 7.67 Å

Secondary structure (DSSP, 8-state):
-PPPEEEEEEEEEES---HHHHHHHHHHHHTSTTEEEEEEETTTTEEEEEE-HHHHHHHHHHHTS-SSSEEEEE-----EE--

pLDDT: mean 74.3, std 14.14, range [38.28, 91.88]